Protein AF-A0A816HGX6-F1 (afdb_monomer)

Organism: Adineta ricciae (NCBI:txid249248)

Radius of gyration: 21.02 Å; Cα contacts (8 Å, |Δi|>4): 79; chains: 1; bounding box: 51×23×58 Å

Solvent-accessible surface area (backbone atoms only — not comparable to full-atom values): 7025 Å² total; per-residue (Å²): 140,89,83,85,89,70,61,76,73,56,41,62,49,61,61,72,50,57,67,70,59,53,50,48,53,56,46,53,56,48,25,58,79,67,71,40,75,88,35,79,94,71,55,81,86,79,80,85,85,82,80,86,47,42,54,78,32,90,89,63,57,37,89,79,56,65,79,50,98,89,55,56,76,64,56,22,56,58,51,36,54,50,49,42,75,94,78,44,75,77,45,81,48,79,57,58,69,34,38,86,86,62,53,61,75,91,126

InterPro domains:
  IPR002937 Amine oxidase [PF01593] (6-102)
  IPR036188 FAD/NAD(P)-binding domain superfamily [G3DSA:3.50.50.60] (1-103)
  IPR050281 Flavin monoamine oxidase and related enzymes [PTHR10742] (6-102)

Mean predicted aligned error: 6.79 Å

Nearest PDB structures (foldseek):
  7xw8-assembly1_A  TM=9.284E-01  e=1.138E-02  Homo sapiens
  5lgb-assembly1_A  TM=8.579E-01  e=5.071E-02  Mus musculus

Sequence (107 aa):
MITFGIGGSAALLVEDINVTVLRRLCRDVLSHYLKTENKEQNRPIFAFKIRSEWRKNRFIRGSCSFHSTNSTRNDQDTLREPYKPDGIPRILFAGEATHQRFFFDNS

Foldseek 3Di:
DDDDDDDDPVLVVLLVDDPVVVVVVVLVVVCVVVVVVPPPVDRDDDDDDDDDDQCPPPVRNDDFDEADPPDDLVVLVVQQDADQDVNHGDGGGDDQSNDSPRGDYPD

Structure (mmCIF, N/CA/C/O backbone):
data_AF-A0A816HGX6-F1
#
_entry.id   AF-A0A816HGX6-F1
#
loop_
_atom_site.group_PDB
_atom_site.id
_atom_site.type_symbol
_atom_site.label_atom_id
_atom_site.label_alt_id
_atom_site.label_comp_id
_atom_site.label_asym_id
_atom_site.label_entity_id
_atom_site.label_seq_id
_atom_site.pdbx_PDB_ins_code
_atom_site.Cartn_x
_atom_site.Cartn_y
_atom_site.Cartn_z
_atom_site.occupancy
_atom_site.B_iso_or_equiv
_atom_site.auth_seq_id
_atom_site.auth_comp_id
_atom_site.auth_asym_id
_atom_site.auth_atom_id
_atom_site.pdbx_PDB_model_num
ATOM 1 N N . MET A 1 1 ? 18.310 13.499 -7.734 1.00 79.25 1 MET A N 1
ATOM 2 C CA . MET A 1 1 ? 17.732 12.176 -7.398 1.00 79.25 1 MET A CA 1
ATOM 3 C C . MET A 1 1 ? 16.438 12.042 -8.184 1.00 79.25 1 MET A C 1
ATOM 5 O O . MET A 1 1 ? 15.685 13.002 -8.172 1.00 79.25 1 MET A O 1
ATOM 9 N N . ILE A 1 2 ? 16.221 10.940 -8.908 1.00 86.44 2 ILE A N 1
ATOM 10 C CA . ILE A 1 2 ? 14.999 10.710 -9.702 1.00 86.44 2 ILE A CA 1
ATOM 11 C C . ILE A 1 2 ? 14.174 9.622 -9.013 1.00 86.44 2 ILE A C 1
ATOM 13 O O . ILE A 1 2 ? 14.740 8.602 -8.615 1.00 86.44 2 ILE A O 1
ATOM 17 N N . THR A 1 3 ? 12.864 9.836 -8.905 1.00 91.19 3 THR A N 1
ATOM 18 C CA . THR A 1 3 ? 11.904 8.883 -8.335 1.00 91.19 3 THR A CA 1
ATOM 19 C C . THR A 1 3 ? 10.838 8.565 -9.375 1.00 91.19 3 THR A C 1
ATOM 21 O O . THR A 1 3 ? 10.321 9.472 -10.021 1.00 91.19 3 THR A O 1
ATOM 24 N N . PHE A 1 4 ? 10.500 7.285 -9.523 1.00 92.00 4 PHE A N 1
ATOM 25 C CA . PHE A 1 4 ? 9.392 6.838 -10.365 1.00 92.00 4 PHE A CA 1
ATOM 26 C C . PHE A 1 4 ? 8.168 6.579 -9.491 1.00 92.00 4 PHE A C 1
ATOM 28 O O . PHE A 1 4 ? 8.242 5.781 -8.558 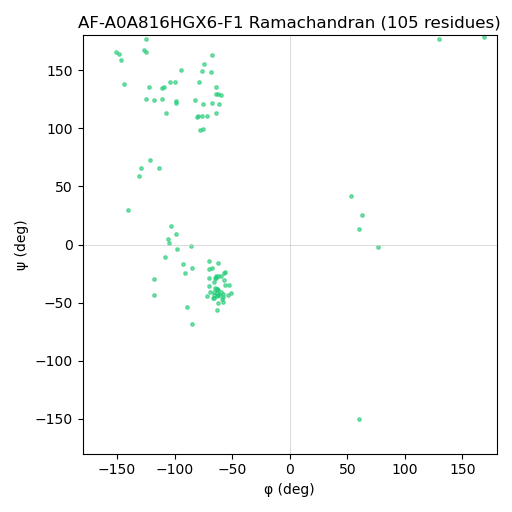1.00 92.00 4 PHE A O 1
ATOM 35 N N . GLY A 1 5 ? 7.052 7.237 -9.800 1.00 93.62 5 GLY A N 1
ATOM 36 C CA . GLY A 1 5 ? 5.755 6.908 -9.216 1.00 93.62 5 GLY A CA 1
ATOM 37 C C . GLY A 1 5 ? 5.132 5.736 -9.967 1.00 93.62 5 GLY A C 1
ATOM 38 O O . GLY A 1 5 ? 4.977 5.808 -11.183 1.00 93.62 5 GLY A O 1
ATOM 39 N N . ILE A 1 6 ? 4.789 4.664 -9.254 1.00 94.25 6 ILE A N 1
ATOM 40 C CA . ILE A 1 6 ? 4.108 3.495 -9.819 1.00 94.25 6 ILE A CA 1
ATOM 41 C C . ILE A 1 6 ? 2.748 3.362 -9.132 1.00 94.25 6 ILE A C 1
ATOM 43 O O . ILE A 1 6 ? 2.685 3.290 -7.907 1.00 94.25 6 ILE A O 1
ATOM 47 N N . GLY A 1 7 ? 1.674 3.329 -9.921 1.00 93.19 7 GLY A N 1
ATOM 48 C CA . GLY A 1 7 ? 0.299 3.191 -9.439 1.00 93.19 7 GLY A CA 1
ATOM 49 C C . GLY A 1 7 ? -0.436 2.011 -10.077 1.00 93.19 7 GLY A C 1
ATOM 50 O O . GLY A 1 7 ? 0.094 1.326 -10.955 1.00 93.19 7 GLY A O 1
ATOM 51 N N . GLY A 1 8 ? -1.673 1.781 -9.632 1.00 91.75 8 GLY A N 1
ATOM 52 C CA . GLY A 1 8 ? -2.553 0.742 -10.172 1.00 91.75 8 GLY A CA 1
ATOM 53 C C . GLY A 1 8 ? -1.985 -0.677 -10.050 1.00 91.75 8 GLY A C 1
ATOM 54 O O . GLY A 1 8 ? -1.212 -0.988 -9.143 1.00 91.75 8 GLY A O 1
ATOM 55 N N . SER A 1 9 ? -2.350 -1.551 -10.991 1.00 93.62 9 SER A N 1
ATOM 56 C CA . SER A 1 9 ? -1.898 -2.952 -11.020 1.00 93.62 9 SER A CA 1
ATOM 57 C C . SER A 1 9 ? -0.379 -3.097 -11.181 1.00 93.62 9 SER A C 1
ATOM 59 O O . SER A 1 9 ? 0.206 -4.059 -10.679 1.00 93.62 9 SER A O 1
ATOM 61 N N . ALA A 1 10 ? 0.284 -2.120 -11.809 1.00 94.44 10 ALA A N 1
ATOM 62 C CA . ALA A 1 10 ? 1.735 -2.111 -11.968 1.00 94.44 10 ALA A CA 1
ATOM 63 C C . ALA A 1 10 ? 2.476 -2.017 -10.623 1.00 94.44 10 ALA A C 1
ATOM 65 O O . ALA A 1 10 ? 3.574 -2.557 -10.503 1.00 94.44 10 ALA A O 1
ATOM 66 N N . ALA A 1 11 ? 1.880 -1.393 -9.598 1.00 94.50 11 ALA A N 1
ATOM 67 C CA . ALA A 1 11 ? 2.483 -1.316 -8.267 1.00 94.50 11 ALA A CA 1
ATOM 68 C C . ALA A 1 11 ? 2.648 -2.709 -7.640 1.00 94.50 11 ALA A C 1
ATOM 70 O O . ALA A 1 11 ? 3.685 -3.003 -7.051 1.00 94.50 11 ALA A O 1
ATOM 71 N N . LEU A 1 12 ? 1.668 -3.597 -7.846 1.00 93.81 12 LEU A N 1
ATOM 72 C CA . LEU A 1 12 ? 1.728 -4.987 -7.384 1.00 93.81 12 LEU A CA 1
ATOM 73 C C . LEU A 1 12 ? 2.837 -5.753 -8.115 1.00 93.81 12 LEU A C 1
ATOM 75 O O . LEU A 1 12 ? 3.660 -6.419 -7.490 1.00 93.81 12 LEU A O 1
ATOM 79 N N . LEU A 1 13 ? 2.889 -5.594 -9.440 1.00 93.88 13 LEU A N 1
ATOM 80 C CA . LEU A 1 13 ? 3.853 -6.266 -10.305 1.00 93.88 13 LEU A CA 1
ATOM 81 C C . LEU A 1 13 ? 5.302 -5.863 -9.979 1.00 93.88 13 LEU A C 1
ATOM 83 O O . LEU A 1 13 ? 6.189 -6.711 -9.915 1.00 93.88 13 LEU A O 1
ATOM 87 N N . VAL A 1 14 ? 5.559 -4.572 -9.756 1.00 93.94 14 VAL A N 1
ATOM 88 C CA . VAL A 1 14 ? 6.910 -4.045 -9.495 1.00 93.94 14 VAL A CA 1
ATOM 89 C C . VAL A 1 14 ? 7.502 -4.574 -8.186 1.00 93.94 14 VAL A C 1
ATOM 91 O O . VAL A 1 14 ? 8.725 -4.729 -8.090 1.00 93.94 14 VAL A O 1
ATOM 94 N N . GLU A 1 15 ? 6.667 -4.898 -7.197 1.00 94.88 15 GLU A N 1
ATOM 95 C CA . GLU A 1 15 ? 7.121 -5.574 -5.978 1.00 94.88 15 GLU A CA 1
ATOM 96 C C . GLU A 1 15 ? 7.535 -7.032 -6.238 1.00 94.88 15 GLU A C 1
ATOM 98 O O . GLU A 1 15 ? 8.409 -7.554 -5.545 1.00 94.88 15 GLU A O 1
ATOM 103 N N . ASP A 1 16 ? 6.946 -7.701 -7.232 1.00 94.50 16 ASP A N 1
ATOM 104 C CA . ASP A 1 16 ? 7.205 -9.111 -7.562 1.00 94.50 16 ASP A CA 1
ATOM 105 C C . ASP A 1 16 ? 8.334 -9.310 -8.587 1.00 94.50 16 ASP A C 1
ATOM 107 O O . ASP A 1 16 ? 8.998 -10.347 -8.586 1.00 94.50 16 ASP A O 1
ATOM 111 N N . ILE A 1 17 ? 8.620 -8.308 -9.420 1.00 94.38 17 ILE A N 1
ATOM 112 C CA . ILE A 1 17 ? 9.703 -8.365 -10.411 1.00 94.38 17 ILE A CA 1
ATOM 113 C C . ILE A 1 17 ? 11.088 -8.378 -9.734 1.00 94.38 17 ILE A C 1
ATOM 115 O O . ILE A 1 17 ? 11.320 -7.754 -8.700 1.00 94.38 17 ILE A O 1
ATOM 119 N N . ASN A 1 18 ? 12.070 -9.044 -10.347 1.00 93.31 18 ASN A N 1
ATOM 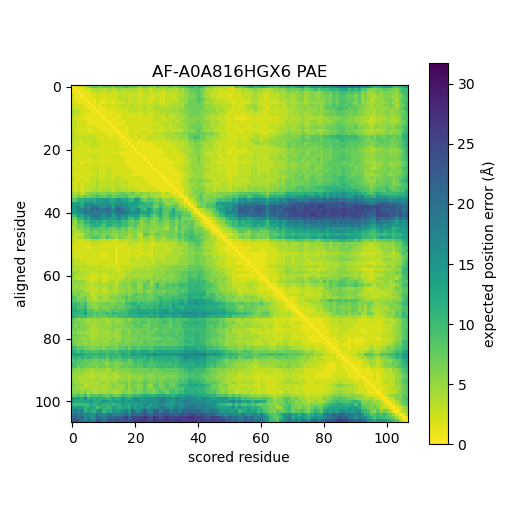120 C CA . ASN A 1 18 ? 13.465 -8.989 -9.908 1.00 93.31 18 ASN A CA 1
ATOM 121 C C . ASN A 1 18 ? 14.059 -7.566 -10.042 1.00 93.31 18 ASN A C 1
ATOM 123 O O . ASN A 1 18 ? 13.938 -6.923 -11.087 1.00 93.31 18 ASN A O 1
ATOM 127 N N . VAL A 1 19 ? 14.780 -7.092 -9.019 1.00 89.94 19 VAL A N 1
ATOM 128 C CA . VAL A 1 19 ? 15.351 -5.729 -8.984 1.00 89.94 19 VAL A CA 1
ATOM 129 C C . VAL A 1 19 ? 16.282 -5.412 -10.164 1.00 89.94 19 VAL A C 1
ATOM 131 O O . VAL A 1 19 ? 16.356 -4.266 -10.601 1.00 89.94 19 VAL A O 1
ATOM 134 N N . THR A 1 20 ? 16.979 -6.404 -10.720 1.00 90.44 20 THR A N 1
ATOM 135 C CA . THR A 1 20 ? 17.862 -6.222 -11.882 1.00 90.44 20 THR A CA 1
ATOM 136 C C . THR A 1 20 ? 17.065 -5.918 -13.145 1.00 90.44 20 THR A C 1
ATOM 138 O O . THR A 1 20 ? 17.439 -5.022 -13.902 1.00 90.44 20 THR A O 1
ATOM 141 N N . VAL A 1 21 ? 15.935 -6.604 -13.340 1.00 92.06 21 VAL A N 1
ATOM 142 C CA . VAL A 1 21 ? 15.015 -6.340 -14.455 1.00 92.06 21 VAL A CA 1
ATOM 143 C C . VAL A 1 21 ? 14.375 -4.966 -14.285 1.00 92.06 21 VAL A C 1
ATOM 145 O O . VAL A 1 21 ? 14.396 -4.168 -15.219 1.00 92.06 21 VAL A O 1
ATOM 148 N N . LEU A 1 22 ? 13.895 -4.648 -13.079 1.00 92.25 22 LEU A N 1
ATOM 149 C CA . LEU A 1 22 ? 13.316 -3.339 -12.773 1.00 92.25 22 LEU A CA 1
ATOM 150 C C . LEU A 1 22 ? 14.308 -2.197 -13.045 1.00 92.25 22 LEU A C 1
ATOM 152 O O . LEU A 1 22 ? 13.964 -1.219 -13.703 1.00 92.25 22 LEU A O 1
ATOM 156 N N . ARG A 1 23 ? 15.565 -2.346 -12.607 1.00 89.44 23 ARG A N 1
ATOM 157 C CA . ARG A 1 23 ? 16.639 -1.375 -12.860 1.00 89.44 23 ARG A CA 1
ATOM 158 C C . ARG A 1 23 ? 16.863 -1.149 -14.354 1.00 89.44 23 ARG A C 1
ATOM 160 O O . ARG A 1 23 ? 17.057 -0.003 -14.757 1.00 89.44 23 ARG A O 1
ATOM 167 N N . ARG A 1 24 ? 16.853 -2.218 -15.159 1.00 89.25 24 ARG A N 1
ATOM 168 C CA . ARG A 1 24 ? 16.989 -2.122 -16.619 1.00 89.25 24 ARG A CA 1
ATOM 169 C C . ARG A 1 24 ? 15.828 -1.330 -17.216 1.00 89.25 24 ARG A C 1
ATOM 171 O O . ARG A 1 24 ? 16.079 -0.343 -17.888 1.00 89.25 24 ARG A O 1
ATOM 178 N N . LEU A 1 25 ? 14.588 -1.684 -16.873 1.00 90.69 25 LEU A N 1
ATOM 179 C CA . LEU A 1 25 ? 13.392 -0.995 -17.369 1.00 90.69 25 LEU A CA 1
ATOM 180 C C . LEU A 1 25 ? 13.393 0.500 -17.013 1.00 90.69 25 LEU A C 1
ATOM 182 O O . LEU A 1 25 ? 13.189 1.341 -17.884 1.00 90.69 25 LEU A O 1
ATOM 186 N N . CYS A 1 26 ? 13.699 0.851 -15.759 1.00 90.25 26 CYS A N 1
ATOM 187 C CA . CYS A 1 26 ? 13.830 2.251 -15.348 1.00 90.25 26 CYS A CA 1
ATOM 188 C C . CYS A 1 26 ? 14.918 2.986 -16.145 1.00 90.25 26 CYS A C 1
ATOM 190 O O . CYS A 1 26 ? 14.734 4.140 -16.531 1.00 90.25 26 CYS A O 1
ATOM 192 N N . ARG A 1 27 ? 16.058 2.330 -16.392 1.00 87.50 27 ARG A N 1
ATOM 193 C CA . ARG A 1 27 ? 17.151 2.899 -17.185 1.00 87.50 27 ARG A CA 1
ATOM 194 C C . ARG A 1 27 ? 16.739 3.102 -18.641 1.00 87.50 27 ARG A C 1
ATOM 196 O O . ARG A 1 27 ? 17.091 4.136 -19.190 1.00 87.50 27 ARG A O 1
ATOM 203 N N . ASP A 1 28 ? 16.017 2.168 -19.245 1.00 88.62 28 ASP A N 1
ATOM 204 C CA . ASP A 1 28 ? 15.596 2.264 -20.646 1.00 88.62 28 ASP A CA 1
ATOM 205 C C . ASP A 1 28 ? 14.619 3.431 -20.842 1.00 88.62 28 ASP A C 1
ATOM 207 O O . ASP A 1 28 ? 14.823 4.260 -21.729 1.00 88.62 28 ASP A O 1
ATOM 211 N N . VAL A 1 29 ? 13.649 3.587 -19.931 1.00 90.56 29 VAL A N 1
ATOM 212 C CA . VAL A 1 29 ? 12.743 4.749 -19.906 1.00 90.56 29 VAL A CA 1
ATOM 213 C C . VAL A 1 29 ? 13.535 6.055 -19.791 1.00 90.56 29 VAL A C 1
ATOM 215 O O . VAL A 1 29 ? 13.337 6.974 -20.584 1.00 90.56 29 VAL A O 1
ATOM 218 N N . LEU A 1 30 ? 14.477 6.149 -18.846 1.00 88.19 30 LEU A N 1
ATOM 219 C CA . LEU A 1 30 ? 15.303 7.356 -18.697 1.00 88.19 30 LEU A CA 1
ATOM 220 C C . LEU A 1 30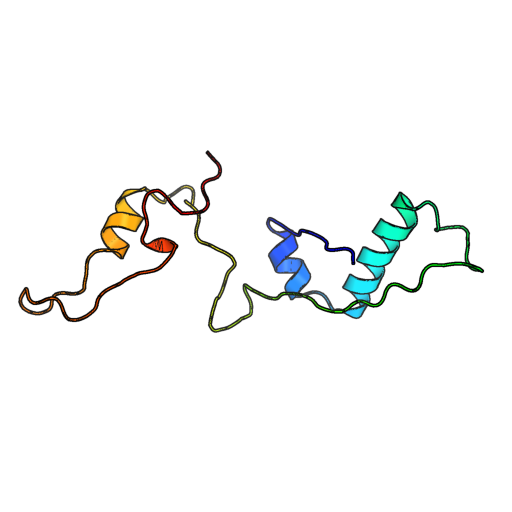 ? 16.170 7.618 -19.920 1.00 88.19 30 LEU A C 1
ATOM 222 O O . LEU A 1 30 ? 16.303 8.764 -20.338 1.00 88.19 30 LEU A O 1
ATOM 226 N N . SER A 1 31 ? 16.772 6.575 -20.488 1.00 86.81 31 SER A N 1
ATOM 227 C CA . SER A 1 31 ? 17.643 6.709 -21.648 1.00 86.81 31 SER A CA 1
ATOM 228 C C . SER A 1 31 ? 16.893 7.259 -22.854 1.00 86.81 31 SER A C 1
ATOM 230 O O . SER A 1 31 ? 17.442 8.127 -23.536 1.00 86.81 31 SER A O 1
ATOM 232 N N . HIS A 1 32 ? 15.648 6.822 -23.050 1.00 87.38 32 HIS A N 1
ATOM 233 C CA . HIS A 1 32 ? 14.763 7.328 -24.090 1.00 87.38 32 HIS A CA 1
ATOM 234 C C . HIS A 1 32 ? 14.444 8.818 -23.888 1.00 87.38 32 HIS A C 1
ATOM 236 O O . HIS A 1 32 ? 14.763 9.647 -24.741 1.00 87.38 32 HIS A O 1
ATOM 242 N N . TYR A 1 33 ? 13.911 9.200 -22.721 1.00 88.12 33 TYR A N 1
ATOM 243 C CA . TYR A 1 33 ? 13.523 10.594 -22.462 1.00 88.12 33 TYR A CA 1
ATOM 244 C C . TYR A 1 33 ? 14.708 11.566 -22.429 1.00 88.12 33 TYR A C 1
ATOM 246 O O . TYR A 1 33 ? 14.580 12.719 -22.838 1.00 88.12 33 TYR A O 1
ATOM 254 N N . LEU A 1 34 ? 15.879 11.109 -21.980 1.00 86.50 34 LEU A N 1
ATOM 255 C CA . LEU A 1 34 ? 17.100 11.916 -21.956 1.00 86.50 34 LEU A CA 1
ATOM 256 C C . LEU A 1 34 ? 17.877 11.876 -23.282 1.00 86.50 34 LEU A C 1
ATOM 258 O O . LEU A 1 34 ? 18.921 12.521 -23.381 1.00 86.50 34 LEU A O 1
ATOM 262 N N . LYS A 1 35 ? 17.406 11.128 -24.294 1.00 85.19 35 LYS A N 1
ATOM 263 C CA . LYS A 1 35 ? 18.071 10.952 -25.600 1.00 85.19 35 LYS A CA 1
ATOM 264 C C . LYS A 1 35 ? 19.528 10.483 -25.469 1.00 85.19 35 LYS A C 1
ATOM 266 O O . LYS A 1 35 ? 20.432 10.968 -26.152 1.00 85.19 35 LYS A O 1
ATOM 271 N N . THR A 1 36 ? 19.768 9.551 -24.546 1.00 77.56 36 THR A N 1
ATOM 272 C CA . THR A 1 36 ? 21.102 8.975 -24.270 1.00 77.56 36 THR A CA 1
ATOM 273 C C . THR A 1 36 ? 21.281 7.563 -24.827 1.00 77.56 36 THR A C 1
ATOM 275 O O . THR A 1 36 ? 22.348 6.980 -24.667 1.00 77.56 36 THR A O 1
ATOM 278 N N . GLU A 1 37 ? 20.265 7.027 -25.504 1.00 70.50 37 GLU A N 1
ATOM 279 C CA . GLU A 1 37 ? 20.233 5.675 -26.083 1.00 70.50 37 GLU A CA 1
ATOM 280 C C . GLU A 1 37 ? 21.387 5.374 -27.055 1.00 70.50 37 GLU A C 1
ATOM 282 O O . GLU A 1 37 ? 21.919 4.272 -27.030 1.00 70.50 37 GLU A O 1
ATOM 287 N N . ASN A 1 38 ? 21.850 6.367 -27.823 1.00 67.12 38 ASN A N 1
ATOM 288 C CA . ASN A 1 38 ? 22.916 6.200 -28.823 1.00 67.12 38 ASN A CA 1
ATOM 289 C C . ASN A 1 38 ? 24.310 6.640 -28.332 1.00 67.12 38 ASN A C 1
ATOM 291 O O . ASN A 1 38 ? 25.238 6.765 -29.128 1.00 67.12 38 ASN A O 1
ATOM 295 N N . LYS A 1 39 ? 24.472 6.940 -27.034 1.00 65.88 39 LYS A N 1
ATOM 296 C CA . LYS A 1 39 ? 25.729 7.449 -26.454 1.00 65.88 39 LYS A CA 1
ATOM 297 C C . LYS A 1 39 ? 26.337 6.431 -25.489 1.00 65.88 39 LYS A C 1
ATOM 299 O O . LYS A 1 39 ? 26.448 6.703 -24.296 1.00 65.88 39 LYS A O 1
ATOM 304 N N . GLU A 1 40 ? 26.756 5.279 -26.015 1.00 63.69 40 GLU A N 1
ATOM 305 C CA . GLU A 1 40 ? 27.454 4.219 -25.257 1.00 63.69 40 GLU A CA 1
ATOM 306 C C . GLU A 1 40 ? 28.644 4.781 -24.457 1.00 63.69 40 GLU A C 1
ATOM 308 O O . GLU A 1 40 ? 28.797 4.492 -23.272 1.00 63.69 40 GLU A O 1
ATOM 313 N N . GLN A 1 41 ? 29.416 5.693 -25.059 1.00 59.25 41 GLN A N 1
ATOM 314 C CA . GLN A 1 41 ? 30.614 6.279 -24.449 1.00 59.25 41 GLN A CA 1
ATOM 315 C C . GLN A 1 41 ? 30.341 7.230 -23.267 1.00 59.25 41 GLN A C 1
ATOM 317 O O . GLN A 1 41 ? 31.275 7.577 -22.552 1.00 59.25 41 GLN A O 1
ATOM 322 N N . ASN A 1 42 ? 29.096 7.685 -23.065 1.00 58.56 42 ASN A N 1
ATOM 323 C CA . ASN A 1 42 ? 28.754 8.683 -22.042 1.00 58.56 42 ASN A CA 1
ATOM 324 C C . ASN A 1 42 ? 27.420 8.375 -21.341 1.00 58.56 42 ASN A C 1
ATOM 326 O O . ASN A 1 42 ? 26.685 9.278 -20.925 1.00 58.56 42 ASN A O 1
ATOM 330 N N . ARG A 1 43 ? 27.072 7.085 -21.247 1.00 64.12 43 ARG A N 1
ATOM 331 C CA . ARG A 1 43 ? 25.800 6.657 -20.669 1.00 64.12 43 ARG A CA 1
ATOM 332 C C . ARG A 1 43 ? 25.781 6.971 -19.165 1.00 64.12 43 ARG A C 1
ATOM 334 O O . ARG A 1 43 ? 26.631 6.465 -18.430 1.00 64.12 43 ARG A O 1
ATOM 341 N N . PRO A 1 44 ? 24.813 7.761 -18.669 1.00 66.94 44 PRO A N 1
ATOM 342 C CA . PRO A 1 44 ? 24.734 8.077 -17.249 1.00 66.94 44 PRO A CA 1
ATOM 343 C C . PRO A 1 44 ? 24.578 6.805 -16.403 1.00 66.94 44 PRO A C 1
ATOM 345 O O . PRO A 1 44 ? 23.698 5.965 -16.630 1.00 66.94 44 PRO A O 1
ATOM 348 N N . ILE A 1 45 ? 25.438 6.660 -15.392 1.00 72.50 45 ILE A N 1
ATOM 349 C CA . ILE A 1 45 ? 25.364 5.553 -14.439 1.00 72.50 45 ILE A CA 1
ATOM 350 C C . ILE A 1 45 ? 24.255 5.858 -13.434 1.00 72.50 45 ILE A C 1
ATOM 352 O O . ILE A 1 45 ? 24.438 6.578 -12.455 1.00 72.50 45 ILE A O 1
ATOM 356 N N . PHE A 1 46 ? 23.081 5.281 -13.665 1.00 75.44 46 PHE A N 1
ATOM 357 C CA . PHE A 1 46 ? 22.000 5.310 -12.684 1.00 75.44 46 PHE A CA 1
ATOM 358 C C . PHE A 1 46 ? 22.220 4.251 -11.599 1.00 75.44 46 PHE A C 1
ATOM 360 O O . PHE A 1 46 ? 22.087 3.051 -11.848 1.00 75.44 46 PHE A O 1
ATOM 367 N N . ALA A 1 47 ? 22.527 4.694 -10.381 1.00 79.31 47 ALA A N 1
ATOM 368 C CA . ALA A 1 47 ? 22.523 3.834 -9.205 1.00 79.31 47 ALA A CA 1
ATOM 369 C C . ALA A 1 47 ? 21.083 3.665 -8.695 1.00 79.31 47 ALA A C 1
ATOM 371 O O . ALA A 1 47 ? 20.484 4.603 -8.166 1.00 79.31 47 ALA A O 1
ATOM 372 N N . PHE A 1 48 ? 20.518 2.465 -8.850 1.00 81.56 48 PHE A N 1
ATOM 373 C CA . PHE A 1 48 ? 19.228 2.126 -8.243 1.00 81.56 48 PHE A CA 1
ATOM 374 C C . PHE A 1 48 ? 19.417 1.971 -6.737 1.00 81.56 48 PHE A C 1
ATOM 376 O O . PHE A 1 48 ? 20.082 1.028 -6.306 1.00 81.56 48 PHE A O 1
ATOM 383 N N . LYS A 1 49 ? 18.858 2.901 -5.959 1.00 83.75 49 LYS A N 1
ATOM 384 C CA . LYS A 1 49 ? 19.056 2.930 -4.508 1.00 83.75 49 LYS A CA 1
ATOM 385 C C . LYS A 1 49 ? 18.023 2.102 -3.753 1.00 83.75 49 LYS A C 1
ATOM 387 O O . LYS A 1 49 ? 18.405 1.276 -2.936 1.00 83.75 49 LYS A O 1
ATOM 392 N N . ILE A 1 50 ? 16.735 2.349 -3.987 1.00 89.88 50 ILE A N 1
ATOM 393 C CA . ILE A 1 50 ? 15.653 1.822 -3.146 1.00 89.88 50 ILE A CA 1
ATOM 394 C C . ILE A 1 50 ? 14.442 1.478 -4.018 1.00 89.88 50 ILE A C 1
ATOM 396 O O . ILE A 1 50 ? 14.074 2.248 -4.904 1.00 89.88 50 ILE A O 1
ATOM 400 N N . ARG A 1 51 ? 13.813 0.336 -3.723 1.00 92.50 51 ARG A N 1
ATOM 401 C CA . ARG A 1 51 ? 12.441 -0.005 -4.113 1.00 92.50 51 ARG A CA 1
ATOM 402 C C . ARG A 1 51 ? 11.596 -0.021 -2.844 1.00 92.50 51 ARG A C 1
ATOM 404 O O . ARG A 1 51 ? 11.944 -0.743 -1.916 1.00 92.50 51 ARG A O 1
ATOM 411 N N . SER A 1 52 ? 10.502 0.733 -2.804 1.00 93.44 52 SER A N 1
ATOM 412 C CA . SER A 1 52 ? 9.500 0.556 -1.750 1.00 93.44 52 SER A CA 1
ATOM 413 C C . SER A 1 52 ? 8.613 -0.648 -2.058 1.00 93.44 52 SER A C 1
ATOM 415 O O . SER A 1 52 ? 8.208 -0.826 -3.205 1.00 93.44 52 SER A O 1
ATOM 417 N N . GLU A 1 53 ? 8.287 -1.433 -1.034 1.00 95.00 53 GLU A N 1
ATOM 418 C CA . GLU A 1 53 ? 7.430 -2.622 -1.130 1.00 95.00 53 GLU A CA 1
ATOM 419 C C . GLU A 1 53 ? 6.328 -2.551 -0.066 1.00 95.00 53 GLU A C 1
ATOM 421 O O . GLU A 1 53 ? 6.318 -3.297 0.917 1.00 95.00 53 GLU A O 1
ATOM 426 N N . TRP A 1 54 ? 5.439 -1.568 -0.207 1.00 95.81 54 TRP A N 1
ATOM 427 C CA . TRP A 1 54 ? 4.424 -1.253 0.797 1.00 95.81 54 TRP A CA 1
ATOM 428 C C . TRP A 1 54 ? 3.431 -2.401 1.005 1.00 95.81 54 TRP A C 1
ATOM 430 O O . TRP A 1 54 ? 3.071 -2.687 2.148 1.00 95.81 54 TRP A O 1
ATOM 440 N N . ARG A 1 55 ? 3.037 -3.110 -0.064 1.00 95.56 55 ARG A N 1
ATOM 441 C CA . ARG A 1 55 ? 2.097 -4.237 0.036 1.00 95.56 55 ARG A CA 1
ATOM 442 C C . ARG A 1 55 ? 2.744 -5.455 0.693 1.00 95.56 55 ARG A C 1
ATOM 444 O O . ARG A 1 55 ? 2.123 -6.075 1.553 1.00 95.56 55 ARG A O 1
ATOM 451 N N . LYS A 1 56 ? 3.980 -5.808 0.326 1.00 95.06 56 LYS A N 1
ATOM 452 C CA . LYS A 1 56 ? 4.713 -6.924 0.962 1.00 95.06 56 LYS A CA 1
ATOM 453 C C . LYS A 1 56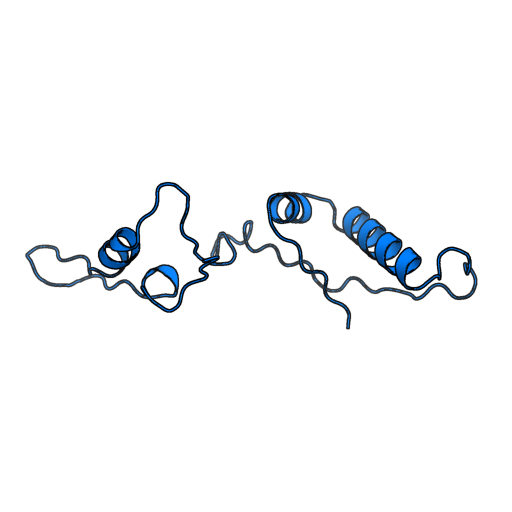 ? 5.156 -6.641 2.394 1.00 95.06 56 LYS A C 1
ATOM 455 O O . LYS A 1 56 ? 5.419 -7.584 3.142 1.00 95.06 56 LYS A O 1
ATOM 460 N N . ASN A 1 57 ? 5.250 -5.377 2.802 1.00 95.88 57 ASN A N 1
ATOM 461 C CA . ASN A 1 57 ? 5.601 -5.043 4.174 1.00 95.88 57 ASN A CA 1
ATOM 462 C C . ASN A 1 57 ? 4.515 -5.540 5.143 1.00 95.88 57 ASN A C 1
ATOM 464 O O . ASN A 1 57 ? 3.405 -5.009 5.182 1.00 95.88 57 ASN A O 1
ATOM 468 N N . ARG A 1 58 ? 4.862 -6.526 5.980 1.00 96.19 58 ARG A N 1
ATOM 469 C CA . ARG A 1 58 ? 3.931 -7.199 6.903 1.00 96.19 58 ARG A CA 1
ATOM 470 C C . ARG A 1 58 ? 3.205 -6.266 7.877 1.00 96.19 58 ARG A C 1
ATOM 472 O O . ARG A 1 58 ? 2.139 -6.642 8.364 1.00 96.19 58 ARG A O 1
ATOM 479 N N . PHE A 1 59 ? 3.788 -5.103 8.165 1.00 94.69 59 PHE A N 1
ATOM 480 C CA . PHE A 1 59 ? 3.263 -4.123 9.114 1.00 94.69 59 PHE A CA 1
ATOM 481 C C . PHE A 1 59 ? 2.376 -3.056 8.468 1.00 94.69 59 PHE A C 1
ATOM 483 O O . PHE A 1 59 ? 1.649 -2.384 9.187 1.00 94.69 59 PHE A O 1
ATOM 490 N N . ILE A 1 60 ? 2.441 -2.892 7.143 1.00 93.06 60 ILE A N 1
ATOM 491 C CA . ILE A 1 60 ? 1.750 -1.805 6.430 1.00 93.06 60 ILE A CA 1
ATOM 492 C C . ILE A 1 60 ? 0.717 -2.366 5.452 1.00 93.06 60 ILE A C 1
ATOM 494 O O . ILE A 1 60 ? -0.418 -1.907 5.427 1.00 93.06 60 ILE A O 1
ATOM 498 N N . ARG A 1 61 ? 1.079 -3.419 4.705 1.00 93.19 61 ARG A N 1
ATOM 499 C CA . ARG A 1 61 ? 0.197 -4.197 3.815 1.00 93.19 61 ARG A CA 1
ATOM 500 C C . ARG A 1 61 ? -0.469 -3.414 2.675 1.00 93.19 61 ARG A C 1
ATOM 502 O O . ARG A 1 61 ? -1.361 -3.938 2.014 1.00 93.19 61 ARG A O 1
ATOM 509 N N . GLY A 1 62 ? -0.015 -2.200 2.398 1.00 92.19 62 GLY A N 1
ATOM 510 C CA . GLY A 1 62 ? -0.573 -1.306 1.390 1.00 92.19 62 GLY A CA 1
ATOM 511 C C . GLY A 1 62 ? 0.009 0.096 1.533 1.00 92.19 62 GLY A C 1
ATOM 512 O O . GLY A 1 62 ? 0.836 0.333 2.408 1.00 92.19 62 GLY A O 1
ATOM 513 N N . SER A 1 63 ? -0.383 1.017 0.658 1.00 89.88 63 SER A N 1
ATOM 514 C CA . SER A 1 63 ? 0.058 2.413 0.728 1.00 89.88 63 SER A CA 1
ATOM 515 C C . SER A 1 63 ? -0.818 3.226 1.680 1.00 89.88 63 SER A C 1
ATOM 517 O O . SER A 1 63 ? -0.352 3.639 2.739 1.00 89.88 63 SER A O 1
ATOM 519 N N . CYS A 1 64 ? -2.079 3.447 1.308 1.00 85.75 64 CYS A N 1
ATOM 520 C CA . CYS A 1 64 ? -3.066 4.231 2.052 1.00 85.75 64 CYS A CA 1
ATOM 521 C C . CYS A 1 64 ? -4.483 3.709 1.767 1.00 85.75 64 CYS A C 1
ATOM 523 O O . CYS A 1 64 ? -4.680 2.942 0.817 1.00 85.75 64 CYS A O 1
ATOM 525 N N . SER A 1 65 ? -5.457 4.121 2.577 1.00 88.25 65 SER A N 1
ATOM 526 C CA . SER A 1 65 ? -6.859 3.735 2.402 1.00 88.25 65 SER A CA 1
ATOM 527 C C . SER A 1 65 ? -7.507 4.505 1.248 1.00 88.25 65 SER A C 1
ATOM 529 O O . SER A 1 65 ? -7.151 5.646 0.974 1.00 88.25 65 SER A O 1
ATOM 531 N N . PHE A 1 66 ? -8.475 3.884 0.573 1.00 87.50 66 PHE A N 1
ATOM 532 C CA . PHE A 1 66 ? -9.306 4.515 -0.456 1.00 87.50 66 PHE A CA 1
ATOM 533 C C . PHE A 1 66 ? -10.714 3.906 -0.427 1.00 87.50 66 PHE A C 1
ATOM 535 O O . PHE A 1 66 ? -10.893 2.778 0.043 1.00 87.50 66 PHE A O 1
ATOM 542 N N . HIS A 1 67 ? -11.714 4.612 -0.957 1.00 88.31 67 HIS A N 1
ATOM 543 C CA . HIS A 1 67 ? -13.050 4.037 -1.114 1.00 88.31 67 HIS A CA 1
ATOM 544 C C . HIS A 1 67 ? -13.088 3.076 -2.300 1.00 88.31 67 HIS A C 1
ATOM 546 O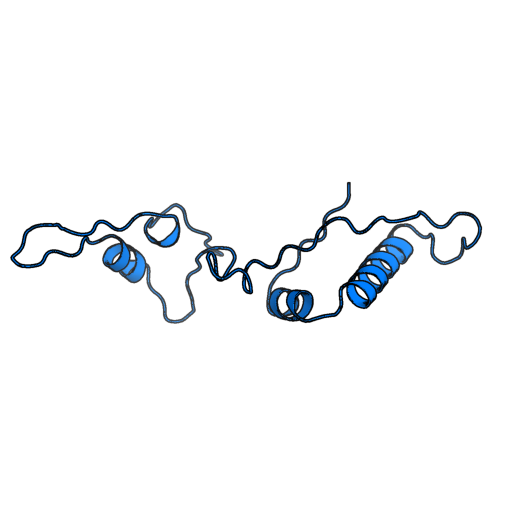 O . HIS A 1 67 ? -13.001 3.475 -3.462 1.00 88.31 67 HIS A O 1
ATOM 552 N N . SER A 1 68 ? -13.225 1.784 -2.003 1.00 86.94 68 SER A N 1
ATOM 553 C CA . SER A 1 68 ? -13.575 0.801 -3.029 1.00 86.94 68 SER A CA 1
ATOM 554 C C . SER A 1 68 ? -15.004 1.030 -3.535 1.00 86.94 68 SER A C 1
ATOM 556 O O . SER A 1 68 ? -15.810 1.666 -2.861 1.00 86.94 68 SER A O 1
ATOM 558 N N . THR A 1 69 ? -15.349 0.462 -4.691 1.00 88.12 69 THR A N 1
ATOM 559 C CA . THR A 1 69 ? -16.682 0.614 -5.310 1.00 88.12 69 THR A CA 1
ATOM 560 C C . THR A 1 69 ? -17.843 0.188 -4.411 1.00 8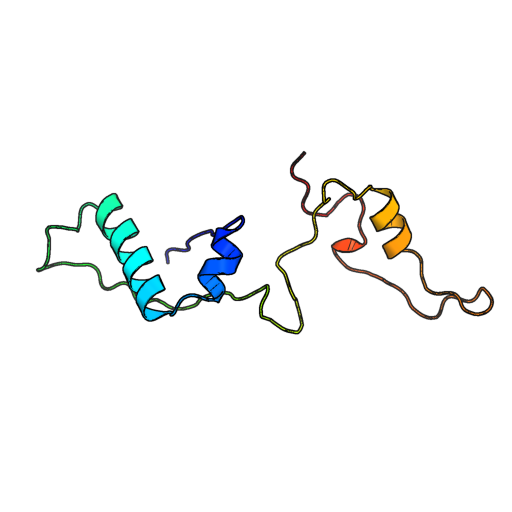8.12 69 THR A C 1
ATOM 562 O O . THR A 1 69 ? -18.960 0.649 -4.609 1.00 88.12 69 THR A O 1
ATOM 565 N N . ASN A 1 70 ? -17.583 -0.687 -3.436 1.00 89.50 70 ASN A N 1
ATOM 566 C CA . ASN A 1 70 ? -18.584 -1.206 -2.503 1.00 89.50 70 ASN A CA 1
ATOM 567 C C . ASN A 1 70 ? -18.457 -0.591 -1.099 1.00 89.50 70 ASN A C 1
ATOM 569 O O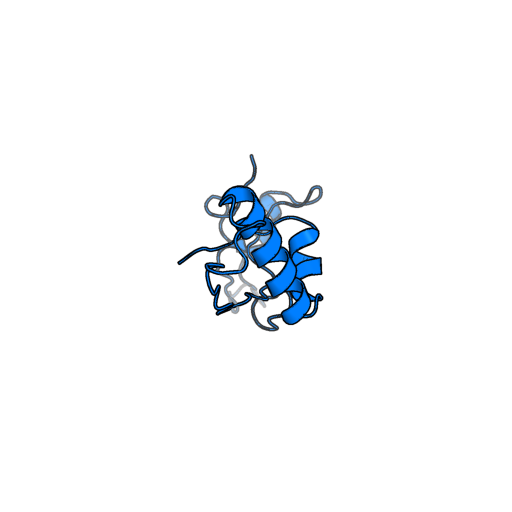 . ASN A 1 70 ? -19.138 -1.039 -0.182 1.00 89.50 70 ASN A O 1
ATOM 573 N N . SER A 1 71 ? -17.558 0.379 -0.916 1.00 87.06 71 SER A N 1
ATOM 574 C CA . SER A 1 71 ? -17.337 1.062 0.357 1.00 87.06 71 SER A CA 1
ATOM 575 C C . SER A 1 71 ? -18.148 2.347 0.421 1.00 87.06 71 SER A C 1
ATOM 577 O O . SER A 1 71 ? -18.399 3.003 -0.590 1.00 87.06 71 SER A O 1
ATOM 579 N N . THR A 1 72 ? -18.531 2.725 1.634 1.00 85.44 72 THR A N 1
ATOM 580 C CA . THR A 1 72 ? -19.197 3.993 1.910 1.00 85.44 72 THR A CA 1
ATOM 581 C C . THR A 1 72 ? -18.441 4.783 2.965 1.00 85.44 72 THR A C 1
ATOM 583 O O . THR A 1 72 ? -17.609 4.263 3.709 1.00 85.44 72 THR A O 1
ATOM 586 N N . ARG A 1 73 ? -18.781 6.065 3.089 1.00 79.06 73 ARG A N 1
ATOM 587 C CA . ARG A 1 73 ? -18.249 6.929 4.147 1.00 79.06 73 ARG A CA 1
ATOM 588 C C . ARG A 1 73 ? -18.574 6.422 5.560 1.00 79.06 73 ARG A C 1
ATOM 590 O O . ARG A 1 73 ? -17.793 6.647 6.479 1.00 79.06 73 ARG A O 1
ATOM 597 N N . ASN A 1 74 ? -19.675 5.681 5.712 1.00 87.25 74 ASN A N 1
ATOM 598 C CA . ASN A 1 74 ? -20.085 5.083 6.985 1.00 87.25 74 ASN A CA 1
ATOM 599 C C . ASN A 1 74 ? -19.122 3.978 7.456 1.00 87.25 74 ASN A C 1
ATOM 601 O O . ASN A 1 74 ? -19.077 3.669 8.649 1.00 87.25 74 ASN A O 1
ATOM 605 N N . ASP A 1 75 ? -18.321 3.401 6.555 1.00 90.19 75 ASP A N 1
ATOM 606 C CA . ASP A 1 75 ? -17.314 2.403 6.925 1.00 90.19 75 ASP A CA 1
ATOM 607 C C . ASP A 1 75 ? -16.235 3.038 7.817 1.00 90.19 75 ASP A C 1
ATOM 609 O O . ASP A 1 75 ? -15.788 2.432 8.788 1.00 90.19 75 ASP A O 1
ATOM 613 N N . GLN A 1 76 ? -15.864 4.294 7.542 1.00 89.38 76 GLN A N 1
ATOM 614 C CA . GLN A 1 76 ? -14.894 5.048 8.344 1.00 89.38 76 GLN A CA 1
ATOM 615 C C . GLN A 1 76 ? -15.463 5.426 9.716 1.00 89.38 76 GLN A C 1
ATOM 617 O O . GLN A 1 76 ? -14.733 5.400 10.707 1.00 89.38 76 GLN A O 1
ATOM 622 N N . ASP A 1 77 ? -16.763 5.733 9.790 1.00 90.06 77 ASP A N 1
ATOM 623 C CA . ASP A 1 77 ? -17.438 5.970 11.071 1.00 90.06 77 ASP A CA 1
ATOM 624 C C . ASP A 1 77 ? -17.430 4.714 11.930 1.00 90.06 77 ASP A C 1
ATOM 626 O O . ASP A 1 77 ? -17.063 4.766 13.102 1.00 90.06 77 ASP A O 1
ATOM 630 N N . THR A 1 78 ? -17.736 3.574 11.314 1.00 92.69 78 THR A N 1
ATOM 631 C CA . THR A 1 78 ? -17.696 2.271 11.979 1.00 92.69 78 THR A CA 1
ATOM 632 C C . THR A 1 78 ? -16.284 1.945 12.469 1.00 92.69 78 THR A C 1
ATOM 634 O O . THR A 1 78 ? -16.117 1.505 13.603 1.00 92.69 78 THR A O 1
ATOM 637 N N . LEU A 1 79 ? -15.254 2.203 11.655 1.00 93.50 79 LEU A N 1
ATOM 638 C CA . LEU A 1 79 ? -13.852 1.969 12.019 1.00 93.50 79 LEU A CA 1
ATOM 639 C C . LEU A 1 79 ? -13.363 2.840 13.180 1.00 93.50 79 LEU A C 1
ATOM 641 O O . LEU A 1 79 ? -12.429 2.443 13.873 1.00 93.50 79 LEU A O 1
ATOM 645 N N . ARG A 1 80 ? -13.942 4.028 13.381 1.00 93.31 80 ARG A N 1
ATOM 646 C CA . ARG A 1 80 ? -13.546 4.937 14.464 1.00 93.31 80 ARG A CA 1
ATOM 647 C C . ARG A 1 80 ? -14.246 4.620 15.788 1.00 93.31 80 ARG A C 1
ATOM 649 O O . ARG A 1 80 ? -13.759 5.035 16.841 1.00 93.31 80 ARG A O 1
ATOM 656 N N . GLU A 1 81 ? -15.372 3.909 15.760 1.00 94.69 81 GLU A N 1
ATOM 657 C CA . GLU A 1 81 ? -16.067 3.518 16.984 1.00 94.69 81 GLU A CA 1
ATOM 658 C C . GLU A 1 81 ? -15.183 2.599 17.838 1.00 94.69 81 GLU A C 1
ATOM 660 O O . GLU A 1 81 ? -14.640 1.608 17.345 1.00 94.69 81 GLU A O 1
ATOM 665 N N . PRO A 1 82 ? -15.013 2.892 19.137 1.00 95.88 82 PRO A N 1
ATOM 666 C CA . PRO A 1 82 ? -14.178 2.062 19.981 1.00 95.88 82 PRO A CA 1
ATOM 667 C C . PRO A 1 82 ? -14.884 0.745 20.314 1.00 95.88 82 PRO A C 1
ATOM 669 O O . PRO A 1 82 ? -16.112 0.665 20.376 1.00 95.88 82 PRO A O 1
ATOM 672 N N . TYR A 1 83 ? -14.104 -0.288 20.621 1.00 96.62 83 TYR A N 1
ATOM 673 C CA . TYR A 1 83 ? -14.643 -1.546 21.125 1.00 96.62 83 TYR A CA 1
ATOM 674 C C . TYR A 1 83 ? -15.056 -1.389 22.594 1.00 96.62 83 TYR A C 1
ATOM 676 O O . TYR A 1 83 ? -14.223 -1.057 23.449 1.00 96.62 83 TYR A O 1
ATOM 684 N N . LYS A 1 84 ? -16.342 -1.630 22.881 1.00 96.50 84 LYS A N 1
ATOM 685 C CA . LYS A 1 84 ? -16.971 -1.397 24.191 1.00 96.50 84 LYS A CA 1
ATOM 686 C C . LYS A 1 84 ? -17.582 -2.677 24.790 1.00 96.50 84 LYS A C 1
ATOM 688 O O . LYS A 1 84 ? -18.808 -2.800 24.804 1.00 96.50 84 LYS A O 1
ATOM 693 N N . PRO A 1 85 ? -16.788 -3.643 25.286 1.00 92.75 85 PRO A N 1
ATOM 694 C CA . PRO A 1 85 ? -17.355 -4.743 26.059 1.00 92.75 85 PRO A CA 1
ATOM 695 C C . PRO A 1 85 ? -17.971 -4.168 27.347 1.00 92.75 85 PRO A C 1
ATOM 697 O O . PRO A 1 85 ? -17.341 -3.360 28.033 1.00 92.75 85 PRO A O 1
ATOM 700 N N . ASP A 1 86 ? -19.224 -4.533 27.623 1.00 93.94 86 ASP A N 1
ATOM 701 C CA . ASP A 1 86 ? -20.038 -4.031 28.745 1.00 93.94 86 ASP A CA 1
ATOM 702 C C . ASP A 1 86 ? -20.334 -2.519 28.698 1.00 93.94 86 ASP A C 1
ATOM 704 O O . ASP A 1 86 ? -20.537 -1.871 29.722 1.00 93.94 86 ASP A O 1
ATOM 708 N N . GLY A 1 87 ? -20.325 -1.925 27.500 1.00 94.44 87 GLY A N 1
ATOM 709 C CA . GLY A 1 87 ? -20.591 -0.494 27.308 1.00 94.44 87 GLY A CA 1
ATOM 710 C C . GLY A 1 87 ? -19.422 0.425 27.683 1.00 94.44 87 GLY A C 1
ATOM 711 O O . GLY A 1 87 ? -19.506 1.633 27.461 1.00 94.44 87 GLY A O 1
ATOM 712 N N . ILE A 1 88 ? -18.308 -0.127 28.176 1.00 95.50 88 ILE A N 1
ATOM 713 C CA . ILE A 1 88 ? -17.109 0.626 28.559 1.00 95.50 88 ILE A CA 1
ATOM 714 C C . ILE A 1 88 ? -16.073 0.548 27.426 1.00 95.50 88 ILE A C 1
ATOM 716 O O . ILE A 1 88 ? -15.650 -0.556 27.081 1.00 95.50 88 ILE A O 1
ATOM 720 N N . PRO A 1 89 ? -15.609 1.676 26.851 1.00 96.25 89 PRO A N 1
ATOM 721 C CA . PRO A 1 89 ? -14.559 1.670 25.832 1.00 96.25 89 PRO A CA 1
ATOM 722 C C . PRO A 1 89 ? -13.248 1.082 26.358 1.00 96.25 89 PRO A C 1
ATOM 724 O O . PRO A 1 89 ? -12.673 1.597 27.315 1.00 96.25 89 PRO A O 1
ATOM 727 N N . ARG A 1 90 ? -12.764 0.013 25.715 1.00 96.19 90 ARG A N 1
ATOM 728 C CA . ARG A 1 90 ? -11.494 -0.645 26.072 1.00 96.19 90 ARG A CA 1
ATOM 729 C C . ARG A 1 90 ? -10.450 -0.612 24.967 1.00 96.19 90 ARG A C 1
ATOM 731 O O . ARG A 1 90 ? -9.263 -0.599 25.273 1.00 96.19 90 ARG A O 1
ATOM 738 N N . ILE A 1 91 ? -10.871 -0.598 23.703 1.00 97.00 91 ILE A N 1
ATOM 739 C CA . ILE A 1 91 ? -9.961 -0.492 22.554 1.00 97.00 91 ILE A CA 1
ATOM 740 C C . ILE A 1 91 ? -10.398 0.703 21.721 1.00 97.00 91 ILE A C 1
ATOM 742 O O . ILE A 1 91 ? -11.558 0.789 21.326 1.00 97.00 91 ILE A O 1
ATOM 746 N N . LEU A 1 92 ? -9.467 1.622 21.479 1.00 96.56 92 LEU A N 1
ATOM 747 C CA . LEU A 1 92 ? -9.670 2.797 20.640 1.00 96.56 92 LEU A CA 1
ATOM 748 C C . LEU A 1 92 ? -8.982 2.571 19.293 1.00 96.56 92 LEU A C 1
ATOM 750 O O . LEU A 1 92 ? -7.867 2.049 19.251 1.00 96.56 92 LEU A O 1
ATOM 754 N N . PHE A 1 93 ? -9.630 2.998 18.214 1.00 95.75 93 PHE A N 1
ATOM 755 C CA . PHE A 1 93 ? -9.084 2.930 16.863 1.00 95.75 93 PHE A CA 1
ATOM 756 C C . PHE A 1 93 ? -8.779 4.339 16.360 1.00 95.75 93 PHE A C 1
ATOM 758 O O . PHE A 1 93 ? -9.568 5.266 16.534 1.00 95.75 93 PHE A O 1
ATOM 765 N N . ALA A 1 94 ? -7.607 4.500 15.754 1.00 93.31 94 ALA A N 1
ATOM 766 C CA . ALA A 1 94 ? -7.145 5.754 15.178 1.00 93.31 94 ALA A CA 1
ATOM 767 C C . ALA A 1 94 ? -6.261 5.468 13.959 1.00 93.31 94 ALA A C 1
ATOM 769 O O . ALA A 1 94 ? -5.775 4.351 13.776 1.00 93.31 94 ALA A O 1
ATOM 770 N N . GLY A 1 95 ? -6.028 6.492 13.142 1.00 90.44 95 GLY A N 1
ATOM 771 C CA . GLY A 1 95 ? -5.199 6.409 11.941 1.00 90.44 95 GLY A CA 1
ATOM 772 C C . GLY A 1 95 ? -5.907 6.980 10.719 1.00 90.44 95 GLY A C 1
ATOM 773 O O . GLY A 1 95 ? -7.069 7.376 10.792 1.00 90.44 95 GLY A O 1
ATOM 774 N N . GLU A 1 96 ? -5.205 7.006 9.590 1.00 91.38 96 GLU A N 1
ATOM 775 C CA . GLU A 1 96 ? -5.701 7.572 8.326 1.00 91.38 96 GLU A CA 1
ATOM 776 C C . GLU A 1 96 ? -7.052 6.966 7.904 1.00 91.38 96 GLU A C 1
ATOM 778 O O . GLU A 1 96 ? -7.996 7.704 7.635 1.00 91.38 96 GLU A O 1
ATOM 783 N N . ALA A 1 97 ? -7.202 5.643 8.014 1.00 90.88 97 ALA A N 1
ATOM 784 C CA . ALA A 1 97 ? -8.434 4.921 7.686 1.00 90.88 97 ALA A CA 1
ATOM 785 C C . ALA A 1 97 ? -9.664 5.296 8.545 1.00 90.88 97 ALA A C 1
ATOM 787 O O . ALA A 1 97 ? -10.787 4.948 8.194 1.00 90.88 97 ALA A O 1
ATOM 788 N N . THR A 1 98 ? -9.467 5.967 9.686 1.00 89.38 98 THR A N 1
ATOM 789 C CA . THR A 1 98 ? -10.543 6.318 10.637 1.00 89.38 98 THR A CA 1
ATOM 790 C C . THR A 1 98 ? -11.054 7.751 10.469 1.00 89.38 98 THR A C 1
ATOM 792 O O . THR A 1 98 ? -11.980 8.162 11.170 1.00 89.38 98 THR A O 1
ATOM 795 N N . HIS A 1 99 ? -10.455 8.546 9.570 1.00 84.56 99 HIS A N 1
ATOM 796 C CA . HIS A 1 99 ? -10.800 9.956 9.419 1.00 84.56 99 HIS A CA 1
ATOM 797 C C . HIS A 1 99 ? -11.584 10.240 8.140 1.00 84.56 99 HIS A C 1
ATOM 799 O O . HIS A 1 99 ? -11.049 10.267 7.038 1.00 84.56 99 HIS A O 1
ATOM 805 N N . GLN A 1 100 ? -12.843 10.624 8.320 1.00 76.38 100 GLN A N 1
ATOM 806 C CA . GLN A 1 100 ? -13.778 10.917 7.240 1.00 76.38 100 GLN A CA 1
ATOM 807 C C . GLN A 1 100 ? -13.309 11.925 6.179 1.00 76.38 100 GLN A C 1
ATOM 809 O O . GLN A 1 100 ? -13.742 11.869 5.038 1.00 76.38 100 GLN A O 1
ATOM 814 N N . ARG A 1 101 ? -12.534 12.944 6.559 1.00 73.19 101 ARG A N 1
ATOM 815 C CA . ARG A 1 101 ? -12.169 14.066 5.663 1.00 73.19 101 ARG A CA 1
ATOM 816 C C . ARG A 1 101 ? -10.714 14.070 5.207 1.00 73.19 101 ARG A C 1
ATOM 818 O O . ARG A 1 101 ? -10.361 14.885 4.369 1.00 73.19 101 ARG A O 1
ATOM 825 N N . PHE A 1 102 ? -9.874 13.232 5.805 1.00 73.88 102 PHE A N 1
ATOM 826 C CA . PHE A 1 102 ? -8.425 13.272 5.598 1.00 73.88 102 PHE A CA 1
ATOM 827 C C . PHE A 1 102 ? -7.933 11.859 5.289 1.00 73.88 102 PHE A C 1
ATOM 829 O O . PHE A 1 102 ? -7.129 11.294 6.024 1.00 73.88 102 PHE A O 1
ATOM 836 N N . PHE A 1 103 ? -8.483 11.305 4.212 1.00 75.31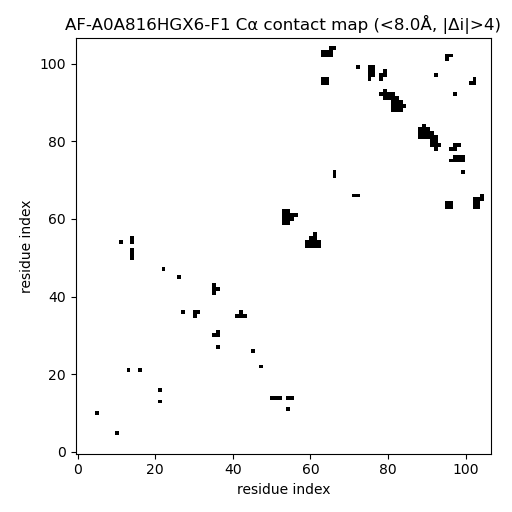 103 PHE A N 1
ATOM 8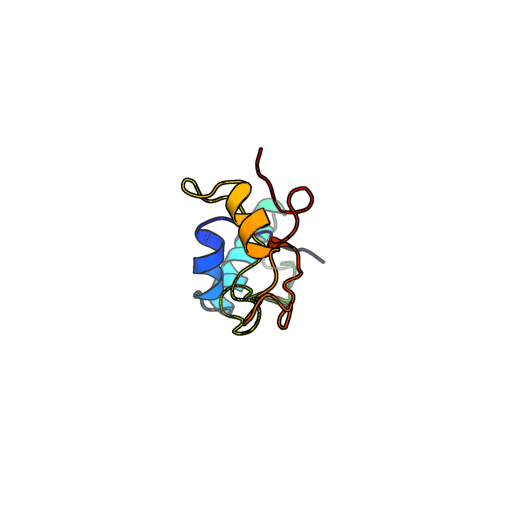37 C CA . PHE A 1 103 ? -8.078 10.050 3.588 1.00 75.31 103 PHE A CA 1
ATOM 838 C C . PHE A 1 103 ? -7.815 10.319 2.097 1.00 75.31 103 PHE A C 1
ATOM 840 O O . PHE A 1 103 ? -8.158 11.395 1.595 1.00 75.31 103 PHE A O 1
ATOM 847 N N . PHE A 1 104 ? -7.195 9.379 1.385 1.00 63.22 104 PHE A N 1
ATOM 848 C CA . PHE A 1 104 ? -6.975 9.537 -0.056 1.00 63.22 104 PHE A CA 1
ATOM 849 C C . PHE A 1 104 ? -8.281 9.313 -0.836 1.00 63.22 104 PHE A C 1
ATOM 851 O O . PHE A 1 104 ? -8.686 8.175 -1.082 1.00 63.22 104 PHE A O 1
ATOM 858 N N . ASP A 1 105 ? -8.934 10.411 -1.222 1.00 62.53 105 ASP A N 1
ATOM 859 C CA . ASP A 1 105 ? -10.110 10.424 -2.097 1.00 62.53 105 ASP A CA 1
ATOM 860 C C . ASP A 1 105 ? -9.705 10.766 -3.543 1.00 62.53 105 ASP A C 1
ATOM 862 O O . ASP A 1 105 ? -8.854 11.627 -3.767 1.00 62.53 105 ASP A O 1
ATOM 866 N N . ASN A 1 106 ? -10.307 10.082 -4.519 1.00 50.44 106 ASN A N 1
ATOM 867 C CA . ASN A 1 106 ? -10.116 10.327 -5.957 1.00 50.44 106 ASN A CA 1
ATOM 868 C C . ASN A 1 106 ? -11.304 11.099 -6.573 1.00 50.44 106 ASN A C 1
ATOM 870 O O . ASN A 1 106 ? -11.467 11.073 -7.794 1.00 50.44 106 ASN A O 1
ATOM 874 N N . SER A 1 107 ? -12.149 11.717 -5.738 1.00 49.16 107 SER A N 1
ATOM 875 C CA . SER A 1 107 ? -13.328 12.500 -6.136 1.00 49.16 107 SER A CA 1
ATOM 876 C C . SER A 1 107 ? -12.991 13.745 -6.952 1.00 49.16 107 SER A C 1
ATOM 878 O O . SER A 1 107 ? -12.142 14.530 -6.465 1.00 49.16 107 SER A O 1
#

pLDDT: mean 86.76, std 10.64, range [49.16, 97.0]

Secondary structure (DSSP, 8-state):
-------HHHHHHHHHS-HHHHHHHHHHHHHHHTT-TT-GGG-----------TTT-TTT-SS-----TT--HHHHHHHHSPB-GGGS--B---SGGG-TTSS----